Protein AF-A0AAD1X357-F1 (afdb_monomer_lite)

Secondary structure (DSSP, 8-state):
------------------S-------------------------HHHHHHHHHHH------HHHHHHHHHHHHHHHHHHHHHHHHHHHHHHHHHHHTT--

Structure (mmCIF, N/CA/C/O backbone):
data_AF-A0AAD1X357-F1
#
_entry.id   AF-A0AAD1X357-F1
#
loop_
_atom_site.group_PDB
_atom_site.id
_atom_site.type_symbol
_atom_site.label_atom_id
_atom_site.label_alt_id
_atom_site.label_comp_id
_atom_site.label_asym_id
_atom_site.label_entity_id
_atom_site.label_seq_id
_atom_site.pdbx_PDB_ins_code
_atom_site.Cartn_x
_atom_site.Cartn_y
_atom_site.Cartn_z
_atom_site.occupancy
_atom_site.B_iso_or_equiv
_atom_site.auth_seq_id
_atom_site.auth_comp_id
_atom_site.auth_asym_id
_atom_site.auth_atom_id
_atom_site.pdbx_PDB_model_num
ATOM 1 N N . VAL A 1 1 ? -47.978 -21.849 11.864 1.00 46.81 1 VAL A N 1
ATOM 2 C CA . VAL A 1 1 ? -47.039 -22.735 12.596 1.00 46.81 1 VAL A CA 1
ATOM 3 C C . VAL A 1 1 ? -47.679 -24.111 12.714 1.00 46.81 1 VAL A C 1
ATOM 5 O O . VAL A 1 1 ? -48.884 -24.142 12.921 1.00 46.81 1 VAL A O 1
ATOM 8 N N . LEU A 1 2 ? -46.843 -25.160 12.594 1.00 29.75 2 LEU A N 1
ATOM 9 C CA . LEU A 1 2 ? -47.072 -26.628 12.559 1.00 29.75 2 LEU A CA 1
ATOM 10 C C . LEU A 1 2 ? -47.435 -27.196 11.167 1.00 29.75 2 LEU A C 1
ATOM 12 O O . LEU A 1 2 ? -48.502 -26.867 10.667 1.00 29.75 2 LEU A O 1
ATOM 16 N N . TYR A 1 3 ? -46.548 -27.835 10.374 1.00 36.84 3 TYR A N 1
ATOM 17 C CA . TYR A 1 3 ? -45.590 -28.988 10.464 1.00 36.84 3 TYR A CA 1
ATOM 18 C C . TYR A 1 3 ? -46.185 -30.284 9.852 1.00 36.84 3 TYR A C 1
ATOM 20 O O . TYR A 1 3 ? -47.245 -30.707 10.290 1.00 36.84 3 TYR A O 1
ATOM 28 N N . VAL A 1 4 ? -45.630 -30.766 8.717 1.00 40.09 4 VAL A N 1
ATOM 29 C CA . VAL A 1 4 ? -44.772 -31.984 8.529 1.00 40.09 4 VAL A CA 1
ATOM 30 C C . VAL A 1 4 ? -45.603 -33.283 8.581 1.00 40.09 4 VAL A C 1
ATOM 32 O O . VAL A 1 4 ? -46.405 -33.456 9.479 1.00 40.09 4 VAL A O 1
ATOM 35 N N . ALA A 1 5 ? -45.557 -34.210 7.622 1.00 33.78 5 ALA A N 1
ATOM 36 C CA . ALA A 1 5 ? -44.393 -34.938 7.132 1.00 33.78 5 ALA A CA 1
ATOM 37 C C . ALA A 1 5 ? -44.726 -35.690 5.836 1.00 33.78 5 ALA A C 1
ATOM 39 O O . ALA A 1 5 ? -45.863 -36.113 5.653 1.00 33.78 5 ALA A O 1
ATOM 40 N N . SER A 1 6 ? -43.716 -35.979 5.020 1.00 34.22 6 SER A N 1
ATOM 41 C CA . SER A 1 6 ? -43.599 -37.328 4.46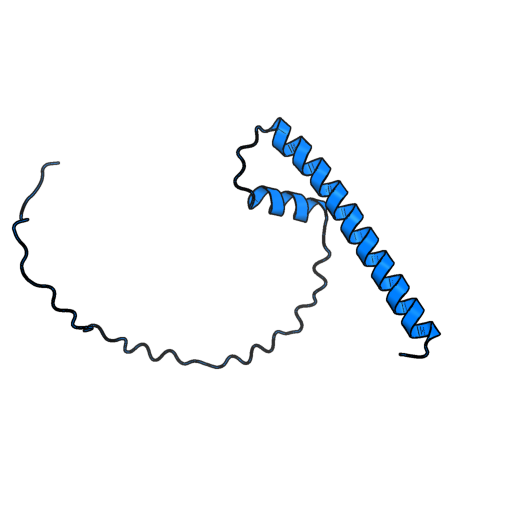8 1.00 34.22 6 SER A CA 1
ATOM 42 C C . SER A 1 6 ? -42.149 -37.549 4.070 1.00 34.22 6 SER A C 1
ATOM 44 O O . SER A 1 6 ? -41.727 -37.183 2.978 1.00 34.22 6 SER A O 1
ATOM 46 N N . ASP A 1 7 ? -41.392 -38.107 5.002 1.00 41.56 7 ASP A N 1
ATOM 47 C CA . ASP A 1 7 ? -40.120 -38.746 4.720 1.00 41.56 7 ASP A CA 1
ATOM 48 C C . ASP A 1 7 ? -40.292 -40.197 5.155 1.00 41.56 7 ASP A C 1
ATOM 50 O O . ASP A 1 7 ? -40.646 -40.443 6.306 1.00 41.56 7 ASP A O 1
ATOM 54 N N . ASP A 1 8 ? -40.143 -41.132 4.221 1.00 41.06 8 ASP A N 1
ATOM 55 C CA . ASP A 1 8 ? -39.595 -42.444 4.545 1.00 41.06 8 ASP A CA 1
ATOM 56 C C . ASP A 1 8 ? -39.268 -43.240 3.265 1.00 41.06 8 ASP A C 1
ATOM 58 O O . ASP A 1 8 ? -40.098 -43.920 2.665 1.00 41.06 8 ASP A O 1
ATOM 62 N N . ARG A 1 9 ? -37.965 -43.202 2.956 1.00 43.06 9 ARG A N 1
ATOM 63 C CA . ARG A 1 9 ? -37.105 -44.378 2.705 1.00 43.06 9 ARG A CA 1
ATOM 64 C C . ARG A 1 9 ? -36.853 -44.783 1.251 1.00 43.06 9 ARG A C 1
ATOM 66 O O . ARG A 1 9 ? -37.408 -45.736 0.721 1.00 43.06 9 ARG A O 1
ATOM 73 N N . ASN A 1 10 ? -35.856 -44.088 0.696 1.00 42.03 10 ASN A N 1
ATOM 74 C CA . ASN A 1 10 ? -34.601 -44.655 0.181 1.00 42.03 10 ASN A CA 1
ATOM 75 C C . ASN A 1 10 ? -34.676 -46.076 -0.388 1.00 42.03 10 ASN A C 1
ATOM 77 O O . ASN A 1 10 ? -34.630 -47.025 0.385 1.00 42.03 10 ASN A O 1
ATOM 81 N N . PHE A 1 11 ? -34.569 -46.211 -1.712 1.00 34.94 11 PHE A N 1
ATOM 82 C CA . PHE A 1 11 ? -33.622 -47.160 -2.300 1.00 34.94 11 PHE A CA 1
ATOM 83 C C . PHE A 1 11 ? -33.270 -46.768 -3.749 1.00 34.94 11 PHE A C 1
ATOM 85 O O . PHE A 1 11 ? -34.137 -46.558 -4.588 1.00 34.94 11 PHE A O 1
ATOM 92 N N . VAL A 1 12 ? -31.959 -46.746 -4.000 1.00 36.47 12 VAL A N 1
ATOM 93 C CA . VAL A 1 12 ? -31.252 -46.798 -5.294 1.00 36.47 12 VAL A CA 1
ATOM 94 C C . VAL A 1 12 ? -31.173 -45.517 -6.135 1.00 36.47 12 VAL A C 1
ATOM 96 O O . VAL A 1 12 ? -31.975 -45.222 -7.015 1.00 36.47 12 VAL A O 1
ATOM 99 N N . MET A 1 13 ? -30.050 -44.834 -5.900 1.00 44.81 13 MET A N 1
ATOM 100 C CA . MET A 1 13 ? -29.215 -44.123 -6.867 1.00 44.81 13 MET A CA 1
ATOM 101 C C . MET A 1 13 ? -29.370 -44.636 -8.309 1.00 44.81 13 MET A C 1
ATOM 103 O O . MET A 1 13 ? -28.774 -45.638 -8.695 1.00 44.81 13 MET A O 1
ATOM 107 N N . HIS A 1 14 ? -30.069 -43.862 -9.131 1.00 39.56 14 HIS A N 1
ATOM 108 C CA . HIS A 1 14 ? -29.846 -43.856 -10.568 1.00 39.56 14 HIS A CA 1
ATOM 109 C C . HIS A 1 14 ? -29.325 -42.479 -10.956 1.00 39.56 14 HIS A C 1
ATOM 111 O O . HIS A 1 14 ? -30.067 -41.513 -11.119 1.00 39.56 14 HIS A O 1
ATOM 117 N N . ILE A 1 15 ? -27.998 -42.412 -11.075 1.00 48.94 15 ILE A N 1
ATOM 118 C CA . ILE A 1 15 ? -27.329 -41.440 -11.929 1.00 48.94 15 ILE A CA 1
ATOM 119 C C . ILE A 1 15 ? -27.945 -41.599 -13.321 1.00 48.94 15 ILE A C 1
ATOM 121 O O . ILE A 1 15 ? -27.681 -42.572 -14.022 1.00 48.94 15 ILE A O 1
ATOM 125 N N . ALA A 1 16 ? -28.776 -40.641 -13.704 1.00 38.66 16 ALA A N 1
ATOM 126 C CA . ALA A 1 16 ? -29.175 -40.408 -15.078 1.00 38.66 16 ALA A CA 1
ATOM 127 C C . ALA A 1 16 ? -29.233 -38.889 -15.262 1.00 38.66 16 ALA A C 1
ATOM 129 O O . ALA A 1 16 ? -30.213 -38.228 -14.927 1.00 38.66 16 ALA A O 1
ATOM 130 N N . PHE A 1 17 ? -28.101 -38.340 -15.713 1.00 40.97 17 PHE A N 1
ATOM 131 C CA . PHE A 1 17 ? -27.932 -36.967 -16.186 1.00 40.97 17 PHE A CA 1
ATOM 132 C C . PHE A 1 17 ? -29.036 -36.656 -17.207 1.00 40.97 17 PHE A C 1
ATOM 134 O O . PHE A 1 17 ? -28.972 -37.106 -18.348 1.00 40.97 17 PHE A O 1
ATOM 141 N N . GLY A 1 18 ? -30.073 -35.938 -16.777 1.00 41.09 18 GLY A N 1
ATOM 142 C CA . GLY A 1 18 ? -31.339 -35.899 -17.512 1.00 41.09 18 GLY A CA 1
ATOM 143 C C . GLY A 1 18 ? -32.132 -34.607 -17.377 1.00 41.09 18 GLY A C 1
ATOM 144 O O . GLY A 1 18 ? -33.340 -34.631 -17.534 1.00 41.09 18 GLY A O 1
ATOM 145 N N . HIS A 1 19 ? -31.467 -33.483 -17.121 1.00 36.34 19 HIS A N 1
ATOM 146 C CA . HIS A 1 19 ? -31.884 -32.188 -17.667 1.00 36.34 19 HIS A CA 1
ATOM 147 C C . HIS A 1 19 ? -30.658 -31.609 -18.374 1.00 36.34 19 HIS A C 1
ATOM 149 O O . HIS A 1 19 ? -29.969 -30.712 -17.889 1.00 36.34 19 HIS A O 1
ATOM 155 N N . TYR A 1 20 ? -30.322 -32.255 -19.492 1.00 38.97 20 TYR A N 1
ATOM 156 C CA . TYR A 1 20 ? -29.198 -31.905 -20.345 1.00 38.97 20 TYR A CA 1
ATOM 157 C C . TYR A 1 20 ? -29.510 -30.573 -21.029 1.00 38.97 20 TYR A C 1
ATOM 159 O O . TYR A 1 20 ? -30.323 -30.480 -21.942 1.00 38.97 20 TYR A O 1
ATOM 167 N N . LEU A 1 21 ? -28.904 -29.533 -20.466 1.00 40.62 21 LEU A N 1
ATOM 168 C CA . LEU A 1 21 ? -28.480 -28.288 -21.088 1.00 40.62 21 LEU A CA 1
ATOM 169 C C . LEU A 1 21 ? -28.683 -28.247 -22.613 1.00 40.62 21 LEU A C 1
ATOM 171 O O . LEU A 1 21 ? -27.807 -28.648 -23.370 1.00 40.62 21 LEU A O 1
ATOM 175 N N . HIS A 1 22 ? -29.775 -27.633 -23.063 1.00 34.72 22 HIS A N 1
ATOM 176 C CA . HIS A 1 22 ? -29.767 -26.914 -24.335 1.00 34.72 22 HIS A CA 1
ATOM 177 C C . HIS A 1 22 ? -29.604 -25.421 -24.039 1.00 34.72 22 HIS A C 1
ATOM 179 O O . HIS A 1 22 ? -30.447 -24.582 -24.333 1.00 34.72 22 HIS A O 1
ATOM 185 N N . ARG A 1 23 ? -28.506 -25.108 -23.341 1.00 38.19 23 ARG A N 1
ATOM 186 C CA . ARG A 1 23 ? -27.867 -23.807 -23.470 1.00 38.19 23 ARG A CA 1
ATOM 187 C C . ARG A 1 23 ? -26.904 -23.973 -24.626 1.00 38.19 23 ARG A C 1
ATOM 189 O O . ARG A 1 23 ? -25.808 -24.497 -24.441 1.00 38.19 23 ARG A O 1
ATOM 196 N N . GLU A 1 24 ? -27.324 -23.548 -25.807 1.00 34.84 24 GLU A N 1
ATOM 197 C CA . GLU A 1 24 ? -26.371 -23.071 -26.797 1.00 34.84 24 GLU A CA 1
ATOM 198 C C . GLU A 1 24 ? -25.700 -21.852 -26.164 1.00 34.84 24 GLU A C 1
ATOM 200 O O . GLU A 1 24 ? -26.131 -20.710 -26.290 1.00 34.84 24 GLU A O 1
ATOM 205 N N . TRP A 1 25 ? -24.680 -22.120 -25.350 1.00 32.94 25 TRP A N 1
ATOM 206 C CA . TRP A 1 25 ? -23.662 -21.139 -25.068 1.00 32.94 25 TRP A CA 1
ATOM 207 C C . TRP A 1 25 ? -23.015 -20.894 -26.417 1.00 32.94 25 TRP A C 1
ATOM 209 O O . TRP A 1 25 ? -22.135 -21.635 -26.850 1.00 32.94 25 TRP A O 1
ATOM 219 N N . CYS A 1 26 ? -23.505 -19.879 -27.118 1.00 37.41 26 CYS A N 1
ATOM 220 C CA . CYS A 1 26 ? -22.707 -19.208 -28.111 1.00 37.41 26 CYS A CA 1
ATOM 221 C C . CYS A 1 26 ? -21.443 -18.777 -27.368 1.00 37.41 26 CYS A C 1
ATOM 223 O O . CYS A 1 26 ? -21.428 -17.746 -26.698 1.00 37.41 26 CYS A O 1
ATOM 225 N N . TYR A 1 27 ? -20.383 -19.580 -27.455 1.00 40.34 27 TYR A N 1
ATOM 226 C CA . TYR A 1 27 ? -19.037 -19.060 -27.349 1.00 40.34 27 TYR A CA 1
ATOM 227 C C . TYR A 1 27 ? -18.900 -18.130 -28.548 1.00 40.34 27 TYR A C 1
ATOM 229 O O . TYR A 1 27 ? -18.330 -18.478 -29.579 1.00 40.34 27 TYR A O 1
ATOM 237 N N . THR A 1 28 ? -19.443 -16.919 -28.436 1.00 47.84 28 THR A N 1
ATOM 238 C CA . THR A 1 28 ? -18.750 -15.814 -29.056 1.00 47.84 28 THR A CA 1
ATOM 239 C C . THR A 1 28 ? -17.394 -15.878 -28.384 1.00 47.84 28 THR A C 1
ATOM 241 O O . THR A 1 28 ? -17.270 -15.559 -27.199 1.00 47.84 28 THR A O 1
ATOM 244 N N . VAL A 1 29 ? -16.393 -16.365 -29.116 1.00 47.59 29 VAL A N 1
ATOM 245 C CA . VAL A 1 29 ? -15.039 -15.873 -28.937 1.00 47.59 29 VAL A CA 1
ATOM 246 C C . VAL A 1 29 ? -15.203 -14.3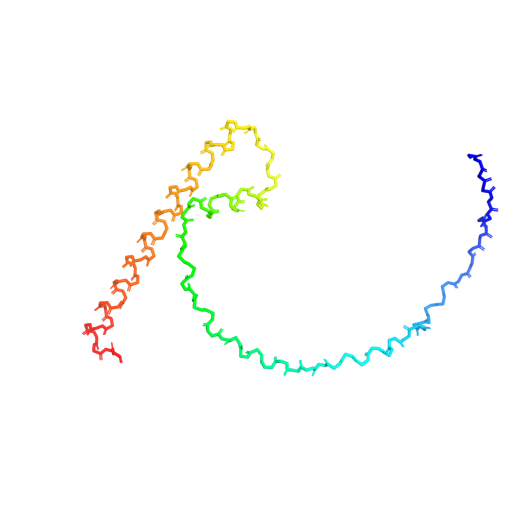77 -29.159 1.00 47.59 29 VAL A C 1
ATOM 248 O O . VAL A 1 29 ? -15.081 -13.862 -30.266 1.00 47.59 29 VAL A O 1
ATOM 251 N N . GLN A 1 30 ? -15.601 -13.677 -28.097 1.00 51.50 30 GLN A N 1
ATOM 252 C CA . GLN A 1 30 ? -15.140 -12.339 -27.884 1.00 51.50 30 GLN A CA 1
ATOM 253 C C . GLN A 1 30 ? -13.642 -12.571 -27.898 1.00 51.50 30 GLN A C 1
ATOM 255 O O . GLN A 1 30 ? -13.056 -13.049 -26.928 1.00 51.50 30 GLN A O 1
ATOM 260 N N . VAL A 1 31 ? -13.037 -12.363 -29.067 1.00 50.47 31 VAL A N 1
ATOM 261 C CA . VAL A 1 31 ? -11.699 -11.820 -29.091 1.00 50.47 31 VAL A CA 1
ATOM 262 C C . VAL A 1 31 ? -11.886 -10.595 -28.223 1.00 50.47 31 VAL A C 1
ATOM 264 O O . VAL A 1 31 ? -12.463 -9.598 -28.659 1.00 50.47 31 VAL A O 1
ATOM 267 N N . LEU A 1 32 ? -11.571 -10.753 -26.938 1.00 50.06 32 LEU A N 1
ATOM 268 C CA . LEU A 1 32 ? -11.261 -9.649 -26.076 1.00 50.06 32 LEU A CA 1
ATOM 269 C C . LEU A 1 32 ? -10.072 -9.035 -26.805 1.00 50.06 32 LEU A C 1
ATOM 271 O O . LEU A 1 32 ? -8.920 -9.337 -26.527 1.00 50.06 32 LEU A O 1
ATOM 275 N N . ASN A 1 33 ? -10.370 -8.174 -27.778 1.00 50.28 33 ASN A N 1
ATOM 276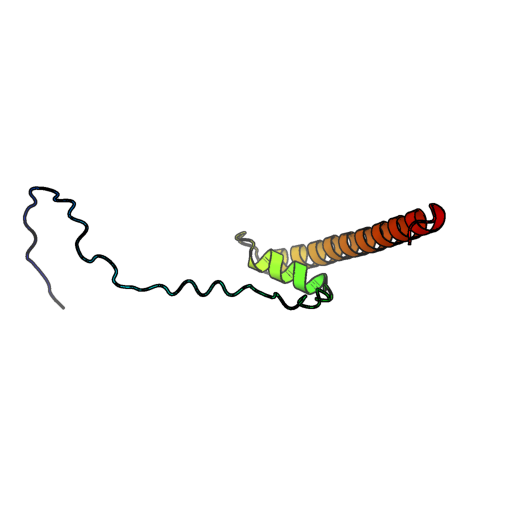 C CA . ASN A 1 33 ? -9.681 -6.919 -27.849 1.00 50.28 33 ASN A CA 1
ATOM 277 C C . ASN A 1 33 ? -9.989 -6.332 -26.477 1.00 50.28 33 ASN A C 1
ATOM 279 O O . ASN A 1 33 ? -10.962 -5.602 -26.306 1.00 50.28 33 ASN A O 1
ATOM 283 N N . THR A 1 34 ? -9.226 -6.760 -25.467 1.00 50.19 34 THR A N 1
ATOM 284 C CA . THR A 1 34 ? -8.872 -5.850 -24.414 1.00 50.19 34 THR A CA 1
ATOM 285 C C . THR A 1 34 ? -8.366 -4.684 -25.241 1.00 50.19 34 THR A C 1
ATOM 287 O O . THR A 1 34 ? -7.300 -4.770 -25.855 1.00 50.19 34 THR A O 1
ATOM 290 N N . SER A 1 35 ? -9.177 -3.624 -25.355 1.00 55.69 35 SER A N 1
ATOM 291 C CA . SER A 1 35 ? -8.580 -2.301 -25.362 1.00 55.69 35 SER A CA 1
ATOM 292 C C . SER A 1 35 ? -7.428 -2.419 -24.386 1.00 55.69 35 SER A C 1
ATOM 294 O O . SER A 1 35 ? -7.605 -3.041 -23.334 1.00 55.69 35 SER A O 1
ATOM 296 N N . GLU A 1 36 ? -6.230 -2.017 -24.789 1.00 55.66 36 GLU A N 1
ATOM 297 C CA . GLU A 1 36 ? -5.179 -1.787 -23.814 1.00 55.66 36 GLU A CA 1
ATOM 298 C C . GLU A 1 36 ? -5.821 -0.815 -22.827 1.00 55.66 36 GLU A C 1
ATOM 300 O O . GLU A 1 36 ? -5.920 0.381 -23.096 1.00 55.66 36 GLU A O 1
ATOM 305 N N . ASP A 1 37 ? -6.464 -1.371 -21.798 1.00 55.41 37 ASP A N 1
ATOM 306 C CA . ASP A 1 37 ? -7.100 -0.642 -20.736 1.00 55.41 37 ASP A CA 1
ATOM 307 C C . ASP A 1 37 ? -5.892 0.056 -20.189 1.00 55.41 37 ASP A C 1
ATOM 309 O O . ASP A 1 37 ? -4.964 -0.617 -19.735 1.00 55.41 37 ASP A O 1
ATOM 313 N N . ASP A 1 38 ? -5.830 1.360 -20.441 1.00 50.88 38 ASP A N 1
ATOM 314 C CA . ASP A 1 38 ? -4.708 2.187 -20.069 1.00 50.88 38 ASP A CA 1
ATOM 315 C C . ASP A 1 38 ? -4.368 1.812 -18.629 1.00 50.88 38 ASP A C 1
ATOM 317 O O . ASP A 1 38 ? -5.114 2.124 -17.697 1.00 50.88 38 ASP A O 1
ATOM 321 N N . MET A 1 39 ? -3.280 1.048 -18.457 1.00 51.50 39 MET A N 1
ATOM 322 C CA . MET A 1 39 ? -2.886 0.505 -17.158 1.00 51.50 39 MET A CA 1
ATOM 323 C C . MET A 1 39 ? -2.394 1.638 -16.244 1.00 51.50 39 MET A C 1
ATOM 325 O O . MET A 1 39 ? -1.898 1.385 -15.148 1.00 51.50 39 MET A O 1
ATOM 329 N N . SER A 1 40 ? -2.580 2.895 -16.660 1.00 54.47 40 SER A N 1
ATOM 330 C CA . SER A 1 40 ? -2.642 4.106 -15.851 1.00 54.47 40 SER A CA 1
ATOM 331 C C . SER A 1 40 ? -3.808 4.086 -14.846 1.00 54.47 40 SER A C 1
ATOM 333 O O . SER A 1 40 ? -4.535 5.059 -14.648 1.00 54.47 40 SER A O 1
ATOM 335 N N . THR A 1 41 ? -3.976 2.989 -14.108 1.00 63.59 41 THR A N 1
ATOM 336 C CA . THR A 1 41 ? -4.522 3.111 -12.761 1.00 63.59 41 THR A CA 1
ATOM 337 C C . THR A 1 41 ? -3.392 3.673 -11.914 1.00 63.59 41 THR A C 1
ATOM 339 O O . THR A 1 41 ? -2.538 2.922 -11.445 1.00 63.59 41 THR A O 1
ATOM 342 N N . GLN A 1 42 ? -3.330 4.999 -11.773 1.00 74.75 42 GLN A N 1
ATOM 343 C CA . GLN A 1 42 ? -2.410 5.636 -10.836 1.00 74.75 42 GLN A CA 1
ATOM 344 C C . GLN A 1 42 ? -2.598 4.979 -9.462 1.00 74.75 42 GLN A C 1
ATOM 346 O O . GLN A 1 42 ? -3.650 5.110 -8.837 1.00 74.75 42 GLN A O 1
ATOM 351 N N . LEU A 1 43 ? -1.595 4.213 -9.029 1.00 83.12 43 LEU A N 1
ATOM 352 C CA . LEU A 1 43 ? -1.668 3.436 -7.799 1.00 83.12 43 LEU A CA 1
ATOM 353 C C . LEU A 1 43 ? -1.488 4.380 -6.607 1.00 83.12 43 LEU A C 1
ATOM 355 O O . LEU A 1 43 ? -0.396 4.897 -6.383 1.00 83.12 43 LEU A O 1
ATOM 359 N N . ASP A 1 44 ? -2.564 4.612 -5.855 1.00 91.94 44 ASP A N 1
ATOM 360 C CA . ASP A 1 44 ? -2.525 5.349 -4.590 1.00 91.94 44 ASP A CA 1
ATOM 361 C C . ASP A 1 44 ? -2.193 4.380 -3.433 1.00 91.94 44 ASP A C 1
ATOM 363 O O . ASP A 1 44 ? -2.999 3.483 -3.144 1.00 91.94 44 ASP A O 1
ATOM 367 N N . PRO A 1 45 ? -1.042 4.542 -2.743 1.00 94.56 45 PRO A N 1
ATOM 368 C CA . PRO A 1 45 ? -0.663 3.711 -1.598 1.00 94.56 45 PRO A CA 1
ATOM 369 C C . PRO A 1 45 ? -1.750 3.598 -0.527 1.00 94.56 45 PRO A C 1
ATOM 371 O O . PRO A 1 45 ? -1.930 2.530 0.065 1.00 94.56 45 PRO A O 1
ATOM 374 N N . ALA A 1 46 ? -2.505 4.675 -0.288 1.00 94.62 46 ALA A N 1
ATOM 375 C CA . ALA A 1 46 ? -3.567 4.677 0.710 1.00 94.62 46 ALA A CA 1
ATOM 376 C C . ALA A 1 46 ? -4.736 3.775 0.286 1.00 94.62 46 ALA A C 1
ATOM 378 O O . ALA A 1 46 ? -5.254 3.005 1.099 1.00 94.62 46 ALA A O 1
ATOM 379 N N . GLN A 1 47 ? -5.126 3.811 -0.992 1.00 95.00 47 GLN A N 1
ATOM 380 C CA . GLN A 1 47 ? -6.171 2.934 -1.528 1.00 95.00 47 GLN A CA 1
ATOM 381 C C . GLN A 1 47 ? -5.747 1.465 -1.508 1.00 95.00 47 GLN A C 1
ATOM 383 O O . GLN A 1 47 ? -6.546 0.610 -1.123 1.00 95.00 47 GLN A O 1
ATOM 388 N N . LEU A 1 48 ? -4.489 1.170 -1.850 1.00 95.19 48 LEU A N 1
ATOM 389 C CA . LEU A 1 48 ? -3.939 -0.185 -1.763 1.00 95.19 48 LEU A CA 1
ATOM 390 C C . LEU A 1 48 ? -3.979 -0.717 -0.328 1.00 95.19 48 LEU A C 1
ATOM 392 O O . LEU A 1 48 ? -4.414 -1.845 -0.107 1.00 95.19 48 LEU A O 1
ATOM 396 N N . ALA A 1 49 ? -3.597 0.104 0.651 1.00 96.94 49 ALA A N 1
ATOM 397 C CA . ALA A 1 49 ? -3.646 -0.262 2.062 1.00 96.94 49 ALA A CA 1
ATOM 398 C C . ALA A 1 49 ? -5.076 -0.561 2.544 1.00 96.94 49 ALA A C 1
ATOM 400 O O . ALA A 1 49 ? -5.298 -1.555 3.240 1.00 96.94 49 ALA A O 1
ATOM 401 N N . ILE A 1 50 ? -6.055 0.254 2.140 1.00 96.31 50 ILE A N 1
ATOM 402 C CA . ILE A 1 50 ? -7.472 0.037 2.469 1.00 96.31 50 ILE A CA 1
ATOM 403 C C . ILE A 1 50 ? -7.986 -1.259 1.834 1.00 96.31 50 ILE A C 1
ATOM 405 O O . ILE A 1 50 ? -8.587 -2.082 2.522 1.00 96.31 50 ILE A O 1
ATOM 409 N N . GLU A 1 51 ? -7.748 -1.468 0.540 1.00 96.62 51 GLU A N 1
ATOM 410 C CA . GLU A 1 51 ? -8.213 -2.666 -0.166 1.00 96.62 51 GLU A CA 1
ATOM 411 C C . GLU A 1 51 ? -7.522 -3.940 0.332 1.00 96.62 51 GLU A C 1
ATOM 413 O O . GLU A 1 51 ? -8.159 -4.992 0.424 1.00 96.62 51 GLU A O 1
ATOM 418 N N . PHE A 1 52 ? -6.248 -3.851 0.720 1.00 96.38 52 PHE A N 1
ATOM 419 C CA . PHE A 1 52 ? -5.538 -4.949 1.367 1.00 96.38 52 PHE A CA 1
ATOM 420 C C . PHE A 1 52 ? -6.231 -5.349 2.673 1.00 96.38 52 PHE A C 1
ATOM 422 O O . PHE A 1 52 ? -6.592 -6.512 2.842 1.00 96.38 52 PHE A O 1
ATOM 429 N N . LEU A 1 53 ? -6.493 -4.386 3.564 1.00 96.19 53 LEU A N 1
ATOM 430 C CA . LEU A 1 53 ? -7.176 -4.649 4.836 1.00 96.19 53 LEU A CA 1
ATOM 431 C C . LEU A 1 53 ? -8.628 -5.094 4.653 1.00 96.19 53 LEU A C 1
ATOM 433 O O . LEU A 1 53 ? -9.132 -5.872 5.452 1.00 96.19 53 LEU A O 1
ATOM 437 N N . ARG A 1 54 ? -9.301 -4.640 3.593 1.00 9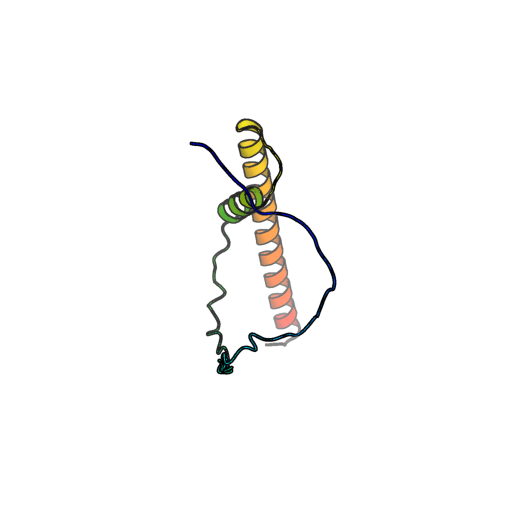4.25 54 ARG A N 1
ATOM 438 C CA . ARG A 1 54 ? -10.660 -5.076 3.252 1.00 94.25 54 ARG A CA 1
ATOM 439 C C . ARG A 1 54 ? -10.718 -6.556 2.861 1.00 94.25 54 ARG A C 1
ATOM 441 O O . ARG A 1 54 ? -11.738 -7.206 3.085 1.00 94.25 54 ARG A O 1
ATOM 448 N N . ARG A 1 55 ? -9.667 -7.071 2.216 1.00 96.50 55 ARG A N 1
ATOM 449 C CA . ARG A 1 55 ? -9.553 -8.484 1.806 1.00 96.50 55 ARG A CA 1
ATOM 450 C C . ARG A 1 55 ? -9.004 -9.365 2.918 1.00 96.50 55 ARG A C 1
ATOM 452 O O . ARG A 1 55 ? -9.241 -10.575 2.902 1.00 96.50 55 ARG A O 1
ATOM 459 N N . ASP A 1 56 ? -8.273 -8.767 3.849 1.00 93.88 56 ASP A N 1
ATOM 460 C CA . ASP A 1 56 ? -7.787 -9.453 5.029 1.00 93.88 56 ASP A CA 1
ATOM 461 C C . ASP A 1 56 ? -8.961 -9.849 5.941 1.00 93.88 56 ASP A C 1
ATOM 463 O O . ASP A 1 56 ? -9.903 -9.090 6.154 1.00 93.88 56 ASP A O 1
ATOM 467 N N . LYS A 1 57 ? -8.924 -11.081 6.452 1.00 92.56 57 LYS A N 1
ATOM 468 C CA . LYS A 1 57 ? -9.969 -11.645 7.326 1.00 92.56 57 LYS A CA 1
ATOM 469 C C . LYS A 1 57 ? -9.576 -11.584 8.801 1.00 92.56 57 LYS A C 1
ATOM 471 O O . LYS A 1 57 ? -10.203 -12.242 9.627 1.00 92.56 57 LYS A O 1
ATOM 476 N N . THR A 1 58 ? -8.502 -10.869 9.123 1.00 94.00 58 THR A N 1
ATOM 477 C CA . THR A 1 58 ? -8.061 -10.687 10.502 1.00 94.00 58 THR A CA 1
ATOM 478 C C . THR A 1 58 ? -9.024 -9.769 11.256 1.00 94.00 58 THR A C 1
ATOM 480 O O . THR A 1 58 ? -9.360 -8.675 10.806 1.00 94.00 58 THR A O 1
ATOM 483 N N . ASP A 1 59 ? -9.463 -10.208 12.436 1.00 93.19 59 ASP A N 1
ATOM 484 C CA . ASP A 1 59 ? -10.285 -9.382 13.317 1.00 93.19 59 ASP A CA 1
ATOM 485 C C . ASP A 1 59 ? -9.396 -8.347 14.018 1.00 93.19 59 ASP A C 1
ATOM 487 O O . ASP A 1 59 ? -8.630 -8.658 14.934 1.00 93.19 59 ASP A O 1
ATOM 491 N N . LEU A 1 60 ? -9.487 -7.096 13.570 1.00 94.25 60 LEU A N 1
ATOM 492 C CA . LEU A 1 60 ? -8.739 -5.970 14.121 1.00 94.25 60 LEU A CA 1
ATOM 493 C C . LEU A 1 60 ? -9.666 -5.068 14.935 1.00 94.25 60 LEU A C 1
ATOM 495 O O . LEU A 1 60 ? -10.737 -4.668 14.478 1.00 94.25 60 LEU A O 1
ATOM 499 N N . SER A 1 61 ? -9.225 -4.667 16.130 1.00 97.19 61 SER A N 1
ATOM 500 C CA . SER A 1 61 ? -9.878 -3.554 16.826 1.00 97.19 61 SER A CA 1
ATOM 501 C C . SER A 1 61 ? -9.709 -2.251 16.026 1.00 97.19 61 SER A C 1
ATOM 503 O O . SER A 1 61 ? -8.727 -2.113 15.286 1.00 97.19 61 SER A O 1
ATOM 505 N N . PRO A 1 62 ? -10.583 -1.243 16.209 1.00 97.31 62 PRO A N 1
ATOM 506 C CA . PRO A 1 62 ? -10.486 0.015 15.464 1.00 97.31 62 PRO A CA 1
ATOM 507 C C . PRO A 1 62 ? -9.106 0.687 15.549 1.00 97.31 62 PRO A C 1
ATOM 509 O O . PRO A 1 62 ? -8.585 1.184 14.554 1.00 97.31 62 PRO A O 1
ATOM 512 N N . ALA A 1 63 ? -8.462 0.648 16.719 1.00 97.94 63 ALA A N 1
ATOM 513 C CA . ALA A 1 63 ? -7.126 1.210 16.903 1.00 97.94 63 ALA A CA 1
ATOM 514 C C . ALA A 1 63 ? -6.038 0.409 16.164 1.00 97.94 63 ALA A C 1
ATOM 516 O O . ALA A 1 63 ? -5.115 0.991 15.591 1.00 97.94 63 ALA A O 1
ATOM 517 N N . GLN A 1 64 ? -6.144 -0.923 16.150 1.00 97.50 64 GLN A N 1
ATOM 518 C CA . GLN A 1 64 ? -5.207 -1.780 15.422 1.00 97.50 64 GLN A CA 1
ATOM 519 C C . GLN A 1 64 ? -5.359 -1.623 13.909 1.00 97.50 64 GLN A C 1
ATOM 521 O O . GLN A 1 64 ? -4.342 -1.558 13.222 1.00 97.50 64 GLN A O 1
ATOM 526 N N . TYR A 1 65 ? -6.592 -1.491 13.408 1.00 97.25 65 TYR A N 1
ATOM 527 C CA . TYR A 1 65 ? -6.864 -1.207 11.999 1.00 97.25 65 TYR A CA 1
ATOM 528 C C . TYR A 1 65 ? -6.151 0.071 11.552 1.00 97.25 65 TYR A C 1
ATOM 530 O O . TYR A 1 65 ? -5.379 0.045 10.600 1.00 97.25 65 TYR A O 1
ATOM 538 N N . LEU A 1 66 ? -6.330 1.177 12.284 1.00 97.62 66 LEU A N 1
ATOM 539 C CA . LEU A 1 66 ? -5.701 2.459 11.946 1.00 97.62 66 LEU A CA 1
ATOM 540 C C . LEU A 1 66 ? -4.171 2.388 11.990 1.00 97.62 66 LEU A C 1
ATOM 542 O O . LEU A 1 66 ? -3.496 2.940 11.120 1.00 97.62 66 LEU A O 1
ATOM 546 N N . LYS A 1 67 ? -3.616 1.680 12.980 1.00 98.00 67 LYS A N 1
ATOM 547 C CA . LYS A 1 67 ? -2.171 1.458 13.074 1.00 98.00 67 LYS A CA 1
ATOM 548 C C . LYS A 1 67 ? -1.653 0.669 11.871 1.00 98.00 67 LYS A C 1
ATOM 550 O O . LYS A 1 67 ? -0.641 1.049 11.289 1.00 98.00 67 LYS A O 1
ATOM 555 N N . ARG A 1 68 ? -2.338 -0.416 11.500 1.00 97.25 68 ARG A N 1
ATOM 556 C CA . ARG A 1 68 ? -1.935 -1.275 10.384 1.00 97.25 68 ARG A CA 1
ATOM 557 C C . ARG A 1 68 ? -2.091 -0.566 9.043 1.00 97.25 68 ARG A C 1
ATOM 559 O O . ARG A 1 68 ? -1.206 -0.682 8.206 1.00 97.25 68 ARG A O 1
ATOM 566 N N . LEU A 1 69 ? -3.150 0.224 8.882 1.00 97.50 69 LEU A N 1
ATOM 567 C CA . LEU A 1 69 ? -3.390 1.041 7.697 1.00 97.50 69 LEU A CA 1
ATOM 568 C C . LEU A 1 69 ? -2.217 1.989 7.431 1.00 97.50 69 LEU A C 1
ATOM 570 O O . LEU A 1 69 ? -1.699 2.013 6.322 1.00 97.50 69 LEU A O 1
ATOM 574 N N . LYS A 1 70 ? -1.751 2.713 8.457 1.00 97.94 70 LYS A N 1
ATOM 575 C CA . LYS A 1 70 ? -0.619 3.642 8.316 1.00 97.94 70 LYS A CA 1
ATOM 576 C C . LYS A 1 70 ? 0.703 2.948 8.000 1.00 97.94 70 LYS A C 1
ATOM 578 O O . LYS A 1 70 ? 1.519 3.513 7.283 1.00 97.94 70 LYS A O 1
ATOM 583 N N . GLN A 1 71 ? 0.912 1.741 8.524 1.00 98.06 71 GLN A N 1
ATOM 584 C CA . GLN A 1 71 ? 2.082 0.932 8.172 1.00 98.06 71 GLN A CA 1
ATOM 585 C C . GLN A 1 71 ? 2.034 0.497 6.707 1.00 98.06 71 GLN A C 1
ATOM 587 O O . GLN A 1 71 ? 2.993 0.719 5.981 1.00 98.06 71 GLN A O 1
ATOM 592 N N . LEU A 1 72 ? 0.904 -0.056 6.267 1.00 97.94 72 LEU A N 1
ATOM 593 C CA . LEU A 1 72 ? 0.728 -0.517 4.891 1.00 97.94 72 LEU A CA 1
ATOM 594 C C . LEU A 1 72 ? 0.829 0.626 3.879 1.00 97.94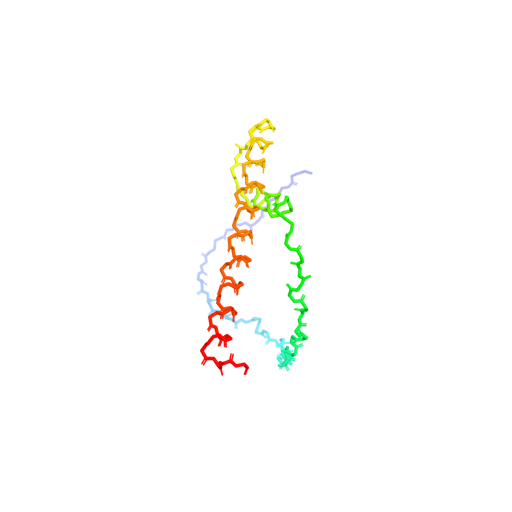 72 LEU A C 1
ATOM 596 O O . LEU A 1 72 ? 1.444 0.454 2.838 1.00 97.94 72 LEU A O 1
ATOM 600 N N . GLU A 1 73 ? 0.268 1.797 4.188 1.00 97.50 73 GLU A N 1
ATOM 601 C CA . GLU A 1 73 ? 0.386 2.991 3.342 1.00 97.50 73 GLU A CA 1
ATOM 602 C C . GLU A 1 73 ? 1.858 3.353 3.084 1.00 97.50 73 GLU A C 1
ATOM 604 O O . GLU A 1 73 ? 2.229 3.626 1.944 1.00 97.50 73 GLU A O 1
ATOM 609 N N . LEU A 1 74 ? 2.707 3.290 4.119 1.00 97.75 74 LEU A N 1
ATOM 610 C CA . LEU A 1 74 ? 4.144 3.539 3.991 1.00 97.75 74 LEU A CA 1
ATOM 611 C C . LEU A 1 74 ? 4.851 2.424 3.207 1.00 97.75 74 LEU A C 1
ATOM 613 O O . LEU A 1 74 ? 5.597 2.716 2.280 1.00 97.75 74 LEU A O 1
ATOM 617 N N . GLU A 1 75 ? 4.574 1.158 3.534 1.00 97.69 75 GLU A N 1
ATOM 618 C CA . GLU A 1 75 ? 5.158 -0.001 2.844 1.00 97.69 75 GLU A CA 1
ATOM 619 C C . GLU A 1 75 ? 4.837 0.020 1.338 1.00 97.69 75 GLU A C 1
ATOM 621 O O . GLU A 1 75 ? 5.714 -0.213 0.507 1.00 97.69 75 GLU A O 1
ATOM 626 N N . PHE A 1 76 ? 3.598 0.354 0.959 1.00 96.69 76 PHE A N 1
ATOM 627 C CA . PHE A 1 76 ? 3.214 0.478 -0.446 1.00 96.69 76 PHE A CA 1
ATOM 628 C C . PHE A 1 76 ? 3.835 1.699 -1.123 1.00 96.69 76 PHE A C 1
ATOM 630 O O . PHE A 1 76 ? 4.247 1.593 -2.276 1.00 96.69 76 PHE A O 1
ATOM 637 N N . ALA A 1 77 ? 3.934 2.840 -0.436 1.00 95.44 77 ALA A N 1
ATOM 638 C CA . ALA A 1 77 ? 4.602 4.018 -0.985 1.00 95.44 77 ALA A CA 1
ATOM 639 C C . ALA A 1 77 ? 6.078 3.728 -1.299 1.00 95.44 77 ALA A C 1
ATOM 641 O O . ALA A 1 77 ? 6.545 4.052 -2.393 1.00 95.44 77 ALA A O 1
ATOM 642 N N . ASP A 1 78 ? 6.777 3.058 -0.381 1.00 95.62 78 ASP A N 1
ATOM 643 C CA . ASP A 1 78 ? 8.169 2.655 -0.566 1.00 95.62 78 ASP A CA 1
ATOM 644 C C . ASP A 1 78 ? 8.312 1.682 -1.745 1.00 95.62 78 ASP A C 1
ATOM 646 O O . ASP A 1 78 ? 9.170 1.879 -2.604 1.00 95.62 78 ASP A O 1
ATOM 650 N N . LEU A 1 79 ? 7.437 0.676 -1.852 1.00 94.06 79 LEU A N 1
ATOM 651 C CA . LEU A 1 79 ? 7.447 -0.273 -2.972 1.00 94.06 79 LEU A CA 1
ATOM 652 C C . LEU A 1 79 ? 7.229 0.408 -4.330 1.00 94.06 79 LEU A C 1
ATOM 654 O O . LEU A 1 79 ? 7.947 0.112 -5.285 1.00 94.06 79 LEU A O 1
ATOM 658 N N . LEU A 1 80 ? 6.268 1.331 -4.429 1.00 91.56 80 LEU A N 1
ATOM 659 C CA . LEU A 1 80 ? 6.013 2.065 -5.673 1.00 91.56 80 LEU A CA 1
ATOM 660 C C . LEU A 1 80 ? 7.178 2.993 -6.039 1.00 91.56 80 LEU A C 1
ATOM 662 O O . LEU A 1 80 ? 7.512 3.132 -7.219 1.00 91.56 80 LEU A O 1
ATOM 666 N N . ALA A 1 81 ? 7.821 3.607 -5.044 1.00 90.75 81 ALA A N 1
ATOM 667 C CA . ALA A 1 81 ? 9.000 4.437 -5.255 1.00 90.75 81 ALA A CA 1
ATOM 668 C C . ALA A 1 81 ? 10.201 3.611 -5.739 1.00 90.75 81 ALA A C 1
ATOM 670 O O . ALA A 1 81 ? 10.861 4.009 -6.701 1.00 90.75 81 ALA A O 1
ATOM 671 N N . LEU A 1 82 ? 10.455 2.453 -5.117 1.00 88.81 82 LEU A N 1
ATOM 672 C CA . LEU A 1 82 ? 11.502 1.519 -5.539 1.00 88.81 82 LEU A CA 1
ATOM 673 C C . LEU A 1 82 ? 11.259 1.029 -6.968 1.00 88.81 82 LEU A C 1
ATOM 675 O O . LEU A 1 82 ? 12.144 1.170 -7.804 1.00 88.81 82 LEU A O 1
ATOM 679 N N . SER A 1 83 ? 10.041 0.580 -7.279 1.00 86.62 83 SER A N 1
ATOM 680 C CA . SER A 1 83 ? 9.677 0.130 -8.628 1.00 86.62 83 SER A CA 1
ATOM 681 C C . SER A 1 83 ? 9.865 1.230 -9.683 1.00 86.62 83 SER A C 1
ATOM 683 O O . SER A 1 83 ? 10.388 0.982 -10.769 1.00 86.62 83 SER A O 1
ATOM 685 N N . SER A 1 84 ? 9.508 2.475 -9.352 1.00 86.06 84 SER A N 1
ATOM 686 C CA . SER A 1 84 ? 9.724 3.624 -10.243 1.00 86.06 84 SER A CA 1
ATOM 687 C C . SER A 1 84 ? 11.213 3.919 -10.468 1.00 86.06 84 SER A C 1
ATOM 689 O O . SER A 1 84 ? 11.610 4.340 -11.557 1.00 86.06 84 SER A O 1
ATOM 691 N N . MET A 1 85 ? 12.043 3.721 -9.441 1.00 88.56 85 MET A N 1
ATOM 692 C CA . MET A 1 85 ? 13.492 3.892 -9.527 1.00 88.56 85 MET A CA 1
ATOM 693 C C . MET A 1 85 ? 14.138 2.790 -10.373 1.00 88.56 85 MET A C 1
ATOM 695 O O . MET A 1 85 ? 14.914 3.111 -11.269 1.00 88.56 85 MET A O 1
ATOM 699 N N . GLU A 1 86 ? 13.768 1.530 -10.148 1.00 87.56 86 GLU A N 1
ATOM 700 C CA . GLU A 1 86 ? 14.235 0.377 -10.928 1.00 87.56 86 GLU A CA 1
ATOM 701 C C . GLU A 1 86 ? 13.911 0.549 -12.415 1.00 87.56 86 GLU A C 1
ATOM 703 O O . GLU A 1 86 ? 14.802 0.467 -13.257 1.00 87.56 86 GLU A O 1
ATOM 708 N N . LEU A 1 87 ? 12.668 0.918 -12.746 1.00 87.69 87 LEU A N 1
ATOM 709 C CA . LEU A 1 87 ? 12.268 1.167 -14.132 1.00 87.69 87 LEU A CA 1
ATOM 710 C C . LEU A 1 87 ? 13.117 2.267 -14.787 1.00 87.69 87 LEU A C 1
ATOM 712 O O . LEU A 1 87 ? 13.532 2.153 -15.942 1.00 87.69 87 LEU A O 1
ATOM 716 N N . LYS A 1 88 ? 13.409 3.345 -14.054 1.00 89.19 88 LYS A N 1
ATOM 717 C CA . LYS A 1 88 ? 14.266 4.428 -14.549 1.00 89.19 88 LYS A CA 1
ATOM 718 C C . LYS A 1 88 ? 15.691 3.942 -14.820 1.00 89.19 88 LYS A C 1
ATOM 720 O O . LYS A 1 88 ? 16.299 4.365 -15.806 1.00 89.19 88 LYS A O 1
ATOM 725 N N . GLU A 1 89 ? 16.229 3.090 -13.955 1.00 90.56 89 GLU A N 1
ATOM 726 C CA . GLU A 1 89 ? 17.554 2.498 -14.128 1.00 90.56 89 GLU A CA 1
ATOM 727 C C . GLU A 1 89 ? 17.601 1.556 -15.331 1.00 90.56 89 GLU A C 1
ATOM 729 O O . GLU A 1 89 ? 18.531 1.653 -16.132 1.00 90.56 89 GLU A O 1
ATOM 734 N N . GLU A 1 90 ? 16.582 0.717 -15.516 1.00 89.69 90 GLU A N 1
ATOM 735 C CA . GLU A 1 90 ? 16.459 -0.177 -16.670 1.00 89.69 90 GLU A CA 1
ATOM 736 C C . GLU A 1 90 ? 16.370 0.597 -17.990 1.00 89.69 90 GLU A C 1
ATOM 738 O O . GLU A 1 90 ? 17.100 0.294 -18.937 1.00 89.69 90 GLU A O 1
ATOM 743 N N . ILE A 1 91 ? 15.552 1.654 -18.044 1.00 88.69 91 ILE A N 1
ATOM 744 C CA . ILE A 1 91 ? 15.462 2.537 -19.216 1.00 88.69 91 ILE A CA 1
ATOM 745 C C . ILE A 1 91 ? 16.822 3.179 -19.499 1.00 88.69 91 ILE A C 1
ATOM 747 O O . ILE A 1 91 ? 17.302 3.171 -20.633 1.00 88.69 91 ILE A O 1
ATOM 751 N N . TYR A 1 92 ? 17.479 3.715 -18.471 1.00 91.00 92 TYR A N 1
ATOM 752 C CA . TYR A 1 92 ? 18.790 4.338 -18.625 1.00 91.00 92 TYR A CA 1
ATOM 753 C C . TYR A 1 92 ? 19.862 3.335 -19.081 1.00 91.00 92 TYR A C 1
ATOM 755 O O . TYR A 1 92 ? 20.734 3.670 -19.889 1.00 91.00 92 TYR A O 1
ATOM 763 N N . PHE A 1 93 ? 19.780 2.093 -18.608 1.00 91.50 93 PHE A N 1
ATOM 764 C CA . PHE A 1 93 ? 20.642 1.005 -19.043 1.00 91.50 93 PHE A CA 1
ATOM 765 C C . PHE A 1 93 ? 20.413 0.658 -20.520 1.00 91.50 93 PHE A C 1
ATOM 767 O O . PHE A 1 93 ? 21.383 0.612 -21.277 1.0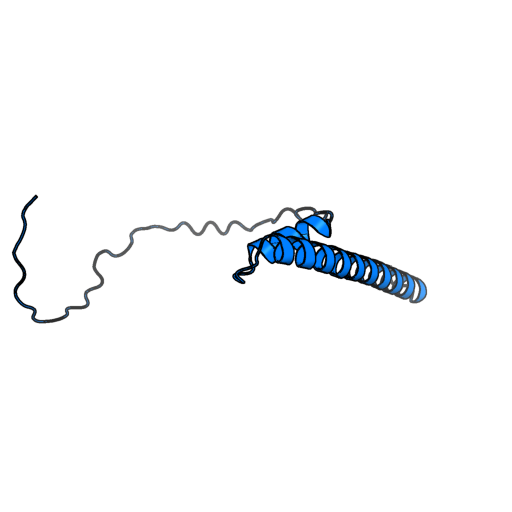0 91.50 93 PHE A O 1
ATOM 774 N N . ALA A 1 94 ? 19.161 0.499 -20.960 1.00 91.88 94 ALA A N 1
ATOM 775 C CA . ALA A 1 94 ? 18.820 0.237 -22.361 1.00 91.88 94 ALA A CA 1
ATOM 776 C C . ALA A 1 94 ? 19.337 1.346 -23.293 1.00 91.88 94 ALA A C 1
ATOM 778 O O . ALA A 1 94 ? 20.004 1.063 -24.292 1.00 91.88 94 ALA A O 1
ATOM 779 N N . TRP A 1 95 ? 19.149 2.610 -22.895 1.00 89.75 95 TRP A N 1
ATOM 780 C CA . TRP A 1 95 ? 19.672 3.774 -23.613 1.00 89.75 95 TRP A CA 1
ATOM 781 C C . TRP A 1 95 ? 21.192 3.729 -23.764 1.00 89.75 95 TRP A C 1
ATOM 783 O O . TRP A 1 95 ? 21.713 3.960 -24.854 1.00 89.75 95 TRP A O 1
ATOM 793 N N . ARG A 1 96 ? 21.919 3.400 -22.689 1.00 90.81 96 ARG A N 1
ATOM 794 C CA . ARG A 1 96 ? 23.383 3.261 -22.732 1.00 90.81 96 ARG A CA 1
ATOM 795 C C . ARG A 1 96 ? 23.829 2.110 -23.634 1.00 90.81 96 ARG A C 1
ATOM 797 O O . ARG A 1 96 ? 24.866 2.220 -24.281 1.00 90.81 96 ARG A O 1
ATOM 804 N N . MET A 1 97 ? 23.060 1.027 -23.674 1.00 91.06 97 MET A N 1
ATOM 805 C CA . MET A 1 97 ? 23.324 -0.131 -24.528 1.00 91.06 97 MET A CA 1
ATOM 806 C C . MET A 1 97 ? 22.910 0.091 -25.992 1.00 91.06 97 MET A C 1
ATOM 808 O O . MET A 1 97 ? 23.158 -0.778 -26.823 1.00 91.06 97 MET A O 1
ATOM 812 N N . GLY A 1 98 ? 22.313 1.243 -26.325 1.00 88.25 98 GLY A N 1
ATOM 813 C CA . GLY A 1 98 ? 21.865 1.562 -27.682 1.00 88.25 98 GLY A CA 1
ATOM 814 C C . GLY A 1 98 ? 20.619 0.788 -28.120 1.00 88.25 98 GLY A C 1
ATOM 815 O O . GLY A 1 98 ? 20.383 0.654 -29.315 1.00 88.25 98 GLY A O 1
ATOM 816 N N . VAL A 1 99 ? 19.844 0.264 -27.168 1.00 77.19 99 VAL A N 1
ATOM 817 C CA . VAL A 1 99 ? 18.559 -0.398 -27.416 1.00 77.19 99 VAL A CA 1
ATOM 818 C C . VAL A 1 99 ? 17.466 0.656 -27.224 1.00 77.19 99 VAL A C 1
ATOM 820 O O . VAL A 1 99 ? 17.357 1.220 -26.133 1.00 77.19 99 VAL A O 1
ATOM 823 N N . HIS A 1 100 ? 16.719 0.972 -28.285 1.00 76.19 100 HIS A N 1
ATOM 824 C CA . HIS A 1 100 ? 15.626 1.955 -28.292 1.00 76.19 100 HIS A CA 1
ATOM 825 C C . HIS A 1 100 ? 14.388 1.382 -28.975 1.00 76.19 100 HIS A C 1
ATOM 827 O O . HIS A 1 100 ? 14.565 0.676 -29.994 1.00 76.19 100 HIS A O 1
#

pLDDT: mean 72.54, std 25.03, range [29.75, 98.06]

Organism: Citrobacter freundii (NCBI:txid546)

InterPro domains:
  IPR031830 Uncharacterised protein YdiH [PF15930] (39-100)

Foldseek 3Di:
DDDDDDDDDDDDDDPDPPPDDPPPPPPPPPPPPVVVPPPPPVDQQLVVLVVVVVPDPDDDDPVRSVVSSVVSSVVSVVVVVVVVVVVVVVVVVCVVVVND

Sequence (100 aa):
VLYVASDDRNFVMHIAFGHYLHREWCYTVQVLNTSEDDMSTQLDPAQLAIEFLRRDKTDLSPAQYLKRLKQLELEFADLLALSSMELKEEIYFAWRMGVH

Radius of gyration: 28.01 Å; chains: 1; bounding box: 70×53×46 Å